Protein AF-A0A381WJT0-F1 (afdb_monomer_lite)

pLDDT: mean 92.37, std 10.4, range [41.66, 97.81]

Sequence (77 aa):
VDAKFKTFGCGSAIASSSLATEWVKGKSVDEAMTIQNTEIVEELSLPPVKIHCSVLAEDAIKAAINDYKNRNQSKTD

Structure (mmCIF, N/CA/C/O backbone):
data_AF-A0A381WJT0-F1
#
_entry.id   AF-A0A381WJT0-F1
#
loop_
_atom_site.group_PDB
_atom_site.id
_atom_site.type_symbol
_atom_site.label_atom_id
_atom_site.label_alt_id
_atom_site.label_comp_id
_atom_site.label_asym_id
_atom_site.label_entity_id
_atom_site.label_seq_id
_atom_site.pdbx_PDB_ins_code
_atom_site.Cartn_x
_atom_site.Cartn_y
_atom_site.Cartn_z
_atom_site.occupancy
_atom_site.B_iso_or_equiv
_atom_site.auth_seq_id
_atom_site.auth_comp_id
_atom_site.auth_asym_id
_atom_site.auth_atom_id
_atom_site.pdbx_PDB_model_num
ATOM 1 N N . VAL A 1 1 ? -14.069 -7.129 8.302 1.00 74.06 1 VAL A N 1
ATOM 2 C CA . VAL A 1 1 ? -13.790 -5.732 7.885 1.00 74.06 1 VAL A CA 1
ATOM 3 C C . VAL A 1 1 ? -13.210 -5.791 6.480 1.00 74.06 1 VAL A C 1
ATOM 5 O O . VAL A 1 1 ? -12.471 -6.730 6.218 1.00 74.06 1 VAL A O 1
ATOM 8 N N . ASP A 1 2 ? -13.606 -4.890 5.580 1.00 90.88 2 ASP A N 1
ATOM 9 C CA . ASP A 1 2 ? -13.244 -4.910 4.151 1.00 90.88 2 ASP A CA 1
ATOM 10 C C . ASP A 1 2 ? -12.432 -3.656 3.782 1.00 90.88 2 ASP A C 1
ATOM 12 O O . ASP A 1 2 ? -12.568 -2.623 4.439 1.00 90.88 2 ASP A O 1
ATOM 16 N N . ALA A 1 3 ? -11.612 -3.745 2.736 1.00 94.94 3 ALA A N 1
ATOM 17 C CA . ALA A 1 3 ? -10.817 -2.642 2.204 1.00 94.94 3 ALA A CA 1
ATOM 18 C C . ALA A 1 3 ? -10.962 -2.598 0.680 1.00 94.94 3 ALA A C 1
ATOM 20 O O . ALA A 1 3 ? -10.972 -3.633 0.010 1.00 94.94 3 ALA A O 1
ATOM 21 N N . LYS A 1 4 ? -11.097 -1.389 0.130 1.00 95.75 4 LYS A N 1
ATOM 22 C CA . LYS A 1 4 ? -11.317 -1.152 -1.301 1.00 95.75 4 LYS A CA 1
ATOM 23 C C . LYS A 1 4 ? -10.431 -0.009 -1.766 1.00 95.75 4 LYS A C 1
ATOM 25 O O . LYS A 1 4 ? -10.250 0.959 -1.034 1.00 95.75 4 LYS A O 1
ATOM 30 N N . PHE A 1 5 ? -9.958 -0.088 -3.004 1.00 96.62 5 PHE A N 1
ATOM 31 C CA . PHE A 1 5 ? -9.183 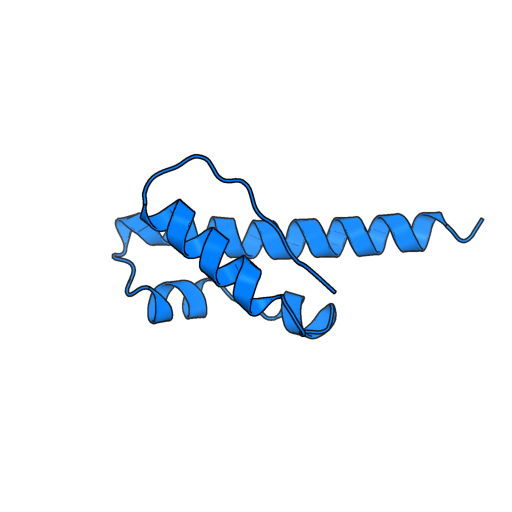0.973 -3.635 1.00 96.62 5 PHE A CA 1
ATOM 32 C C . PHE A 1 5 ? -9.764 1.342 -4.995 1.00 96.62 5 PHE A C 1
ATOM 34 O O . PHE A 1 5 ? -10.460 0.563 -5.647 1.00 96.62 5 PHE A O 1
ATOM 41 N N . LYS A 1 6 ? -9.436 2.552 -5.437 1.00 96.56 6 LYS A N 1
ATOM 42 C CA . LYS A 1 6 ? -9.587 2.989 -6.818 1.00 96.56 6 LYS A CA 1
ATOM 43 C C . LYS A 1 6 ? -8.341 3.783 -7.160 1.00 96.56 6 LYS A C 1
ATOM 45 O O . LYS A 1 6 ? -7.994 4.710 -6.438 1.00 96.56 6 LYS A O 1
ATOM 50 N N . THR A 1 7 ? -7.666 3.409 -8.236 1.00 95.31 7 THR A N 1
ATOM 51 C CA . THR A 1 7 ? -6.412 4.042 -8.643 1.00 95.31 7 THR A CA 1
ATOM 52 C C . THR A 1 7 ? -6.425 4.314 -10.138 1.00 95.31 7 THR A C 1
ATOM 54 O O . THR A 1 7 ? -7.073 3.601 -10.906 1.00 95.31 7 THR A O 1
ATOM 57 N N . PHE A 1 8 ? -5.740 5.379 -10.539 1.00 95.19 8 PHE A N 1
ATOM 58 C CA . PHE A 1 8 ? -5.511 5.739 -11.929 1.00 95.19 8 PHE A CA 1
ATOM 59 C C . PHE A 1 8 ? -4.006 5.882 -12.122 1.00 95.19 8 PHE A C 1
ATOM 61 O O . PHE A 1 8 ? -3.370 6.720 -11.488 1.00 95.19 8 PHE A O 1
ATOM 68 N N . GLY A 1 9 ? -3.429 5.045 -12.976 1.00 93.75 9 GLY A N 1
ATOM 69 C CA . GLY A 1 9 ? -1.990 5.024 -13.183 1.00 93.75 9 GLY A CA 1
ATOM 70 C C . GLY A 1 9 ? -1.537 3.818 -13.990 1.00 93.75 9 GLY A C 1
ATOM 71 O O . GLY A 1 9 ? -2.342 3.067 -14.538 1.00 93.75 9 GLY A O 1
ATOM 72 N N . CYS A 1 10 ? -0.219 3.645 -14.074 1.00 96.25 10 CYS A N 1
ATOM 73 C CA . CYS A 1 10 ? 0.379 2.492 -14.741 1.00 96.25 10 CYS A CA 1
ATOM 74 C C . CYS A 1 10 ? 0.121 1.181 -13.974 1.00 96.25 10 CYS A C 1
ATOM 76 O O . CYS A 1 10 ? -0.243 1.206 -12.799 1.00 96.25 10 CYS A O 1
ATOM 78 N N . GLY A 1 11 ? 0.365 0.032 -14.616 1.00 96.69 11 GLY A N 1
ATOM 79 C CA . GLY A 1 11 ? 0.148 -1.289 -14.008 1.00 96.69 11 GLY A CA 1
ATOM 80 C C . GLY A 1 11 ? 0.827 -1.469 -12.645 1.00 96.69 11 GLY A C 1
ATOM 81 O O . GLY A 1 11 ? 0.229 -2.051 -11.749 1.00 96.69 11 GLY A O 1
ATOM 82 N N . SER A 1 12 ? 2.014 -0.884 -12.443 1.00 96.56 12 SER A N 1
ATOM 83 C CA . SER A 1 12 ? 2.703 -0.890 -11.144 1.00 96.56 12 SER A CA 1
ATOM 84 C C . SER A 1 12 ? 1.905 -0.179 -10.050 1.00 96.56 12 SER A C 1
ATOM 86 O O . SER A 1 12 ? 1.817 -0.692 -8.945 1.00 96.56 12 SER A O 1
ATOM 88 N N . ALA A 1 13 ? 1.266 0.956 -10.355 1.00 95.69 13 ALA A N 1
ATOM 89 C CA . ALA A 1 13 ? 0.416 1.662 -9.395 1.00 95.69 13 ALA A CA 1
ATOM 90 C C . ALA A 1 13 ? -0.834 0.840 -9.051 1.00 95.69 13 ALA A C 1
ATOM 92 O O . ALA A 1 13 ? -1.219 0.762 -7.888 1.00 95.69 13 ALA A O 1
ATOM 93 N N . ILE A 1 14 ? -1.430 0.179 -10.051 1.00 97.81 14 ILE A N 1
ATOM 94 C CA . ILE A 1 14 ? -2.574 -0.720 -9.849 1.00 97.81 14 ILE A CA 1
ATOM 95 C C . ILE A 1 14 ? -2.181 -1.892 -8.945 1.00 97.81 14 ILE A C 1
ATOM 97 O O . ILE A 1 14 ? -2.877 -2.161 -7.968 1.00 97.81 14 ILE A O 1
ATOM 101 N N . ALA A 1 15 ? -1.050 -2.542 -9.230 1.00 97.50 15 ALA A N 1
ATOM 102 C CA . ALA A 1 15 ? -0.540 -3.657 -8.442 1.00 97.50 15 ALA A CA 1
ATOM 103 C C . ALA A 1 15 ? -0.207 -3.239 -7.001 1.00 97.50 15 ALA A C 1
ATOM 105 O O . ALA A 1 15 ? -0.665 -3.894 -6.069 1.00 97.50 15 ALA A O 1
ATOM 106 N N . SER A 1 16 ? 0.503 -2.121 -6.803 1.00 97.50 16 SER A N 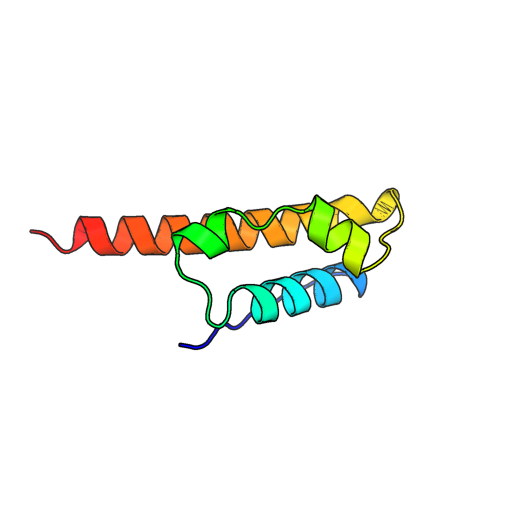1
ATOM 107 C CA . SER A 1 16 ? 0.843 -1.613 -5.467 1.00 97.50 16 SER A CA 1
ATOM 108 C C . SER A 1 16 ? -0.398 -1.274 -4.643 1.00 97.50 16 SER A C 1
ATOM 110 O O . SER A 1 16 ? -0.491 -1.697 -3.495 1.00 97.50 16 SER A O 1
ATOM 112 N N . SER A 1 17 ? -1.384 -0.570 -5.214 1.00 96.88 17 SER A N 1
ATOM 113 C CA . SER A 1 17 ? -2.634 -0.260 -4.504 1.00 96.88 17 SER A CA 1
ATOM 114 C C . SER A 1 17 ? -3.469 -1.511 -4.205 1.00 96.88 17 SER A C 1
ATOM 116 O O . SER A 1 17 ? -4.072 -1.605 -3.135 1.00 96.88 17 SER A O 1
ATOM 118 N N . SER A 1 18 ? -3.497 -2.478 -5.127 1.00 97.38 18 SER A N 1
ATOM 119 C CA . SER A 1 18 ? -4.195 -3.750 -4.919 1.00 97.38 18 SER A CA 1
ATOM 120 C C . SER A 1 18 ? -3.562 -4.553 -3.787 1.00 97.38 18 SER A C 1
ATOM 122 O O . SER A 1 18 ? -4.273 -4.992 -2.888 1.00 97.38 18 SER A O 1
ATOM 124 N N . LEU A 1 19 ? -2.235 -4.702 -3.799 1.00 96.94 19 LEU A N 1
ATOM 125 C CA . LEU A 1 19 ? -1.490 -5.423 -2.769 1.00 96.94 19 LEU A CA 1
ATOM 126 C C . LEU A 1 19 ? -1.666 -4.769 -1.395 1.00 96.94 19 LEU A C 1
ATOM 128 O O . LEU A 1 19 ? -2.034 -5.440 -0.436 1.00 96.94 19 LEU A O 1
ATOM 132 N N . ALA A 1 20 ? -1.498 -3.446 -1.327 1.00 95.88 20 ALA A N 1
ATOM 133 C CA . ALA A 1 20 ? -1.740 -2.658 -0.123 1.00 95.88 20 ALA A CA 1
ATOM 134 C C . ALA A 1 20 ? -3.137 -2.914 0.465 1.00 95.88 20 ALA A C 1
ATOM 136 O O . ALA A 1 20 ? -3.279 -3.091 1.672 1.00 95.88 20 ALA A O 1
ATOM 137 N N . THR A 1 21 ? -4.163 -2.987 -0.389 1.00 96.06 21 THR A N 1
ATOM 138 C CA . THR A 1 21 ? -5.549 -3.249 0.029 1.00 96.06 21 THR A CA 1
ATOM 139 C C . THR A 1 21 ? -5.727 -4.650 0.611 1.00 96.06 21 THR A C 1
ATOM 141 O O . THR A 1 21 ? -6.441 -4.811 1.597 1.00 96.06 21 THR A O 1
ATOM 144 N N . GLU A 1 22 ? -5.088 -5.663 0.029 1.00 95.81 22 GLU A N 1
ATOM 145 C CA . GLU A 1 22 ? -5.121 -7.021 0.581 1.00 95.81 22 GLU A CA 1
ATOM 146 C C . GLU A 1 22 ? -4.365 -7.106 1.911 1.00 95.81 22 GLU A C 1
ATOM 148 O O . GLU A 1 22 ? -4.844 -7.739 2.846 1.00 95.81 22 GLU A O 1
ATOM 153 N N . TRP A 1 23 ? -3.234 -6.409 2.046 1.00 94.75 23 TRP A N 1
ATOM 154 C CA . TRP A 1 23 ? -2.434 -6.425 3.272 1.00 94.75 23 TRP A CA 1
ATOM 155 C C . TRP A 1 23 ? -3.117 -5.759 4.460 1.00 94.75 23 TRP A C 1
ATOM 157 O O . TRP A 1 23 ? -2.954 -6.227 5.584 1.00 94.75 23 TRP A O 1
ATOM 167 N N . VAL A 1 24 ? -3.890 -4.692 4.247 1.00 94.94 24 VAL A N 1
ATOM 168 C CA . VAL A 1 24 ? -4.627 -4.043 5.344 1.00 94.94 24 VAL A CA 1
ATOM 169 C C . VAL A 1 24 ? -5.838 -4.857 5.810 1.00 94.94 24 VAL A C 1
ATOM 171 O O . VAL A 1 24 ? -6.318 -4.653 6.926 1.00 94.94 24 VAL A O 1
ATOM 174 N N . LYS A 1 25 ? -6.356 -5.792 5.000 1.00 93.75 25 LYS A N 1
ATOM 175 C CA . LYS A 1 25 ? -7.490 -6.635 5.404 1.00 93.75 25 LYS A CA 1
ATOM 176 C C . LYS A 1 25 ? -7.070 -7.570 6.535 1.00 93.75 25 LYS A C 1
ATOM 178 O O . LYS A 1 25 ? -6.105 -8.314 6.432 1.00 93.75 25 LYS A O 1
ATOM 183 N N . GLY A 1 26 ? -7.835 -7.549 7.623 1.00 88.94 26 GLY A N 1
ATOM 184 C CA . GLY A 1 26 ? -7.584 -8.398 8.791 1.00 88.94 26 GLY A CA 1
ATOM 185 C C . GLY A 1 26 ? -6.489 -7.890 9.733 1.00 88.94 26 GLY A C 1
ATOM 186 O O . GLY A 1 26 ? -6.366 -8.442 10.822 1.00 88.94 26 GLY A O 1
ATOM 187 N N . LYS A 1 27 ? -5.760 -6.825 9.373 1.00 93.62 27 LYS A N 1
ATOM 188 C CA . LYS A 1 27 ? -4.846 -6.121 10.282 1.00 93.62 27 LYS A CA 1
ATOM 189 C C . LYS A 1 27 ? -5.596 -5.119 11.159 1.00 93.62 27 LYS A C 1
ATOM 191 O O . LYS A 1 27 ? -6.620 -4.554 10.767 1.00 93.62 27 LYS A O 1
ATOM 196 N N . SER A 1 28 ? -5.062 -4.880 12.351 1.00 94.06 28 SER A N 1
ATOM 197 C CA . SER A 1 28 ? -5.450 -3.749 13.190 1.00 94.06 28 SER A CA 1
ATOM 198 C C . SER A 1 28 ? -4.966 -2.418 12.600 1.00 94.06 28 SER A C 1
ATOM 200 O O . SER A 1 28 ? -4.114 -2.374 11.713 1.00 94.06 28 SER A O 1
ATOM 202 N N . VAL A 1 29 ? -5.505 -1.309 13.111 1.00 92.69 29 VAL A N 1
ATOM 203 C CA . VAL A 1 29 ? -5.126 0.048 12.680 1.00 92.69 29 VAL A CA 1
ATOM 204 C C . VAL A 1 29 ? -3.632 0.310 12.888 1.00 92.69 29 VAL A C 1
ATOM 206 O O . VAL A 1 29 ? -3.000 0.936 12.042 1.00 92.69 29 VAL A O 1
ATOM 209 N N . ASP A 1 30 ? -3.065 -0.176 13.990 1.00 92.56 30 ASP A N 1
ATOM 210 C CA . ASP A 1 30 ? -1.656 0.047 14.308 1.00 92.56 30 ASP A CA 1
ATOM 211 C C . ASP A 1 30 ? -0.742 -0.825 13.439 1.00 92.56 30 ASP A C 1
ATOM 213 O O . ASP A 1 30 ? 0.244 -0.321 12.912 1.00 92.56 30 ASP A O 1
ATOM 217 N N . GLU A 1 31 ? -1.112 -2.083 13.179 1.00 94.12 31 GLU A N 1
ATOM 218 C CA . GLU A 1 31 ? -0.385 -2.956 12.241 1.00 94.12 31 GLU A CA 1
ATOM 219 C C . GLU A 1 31 ? -0.472 -2.469 10.790 1.00 94.12 31 GLU A C 1
ATOM 221 O O . GLU A 1 31 ? 0.465 -2.632 10.014 1.00 94.12 31 GLU A O 1
ATOM 226 N N . ALA A 1 32 ? -1.596 -1.876 10.389 1.00 94.31 32 ALA A N 1
ATOM 227 C CA . ALA A 1 32 ? -1.719 -1.286 9.062 1.00 94.31 32 ALA A CA 1
ATOM 228 C C . ALA A 1 32 ? -0.817 -0.046 8.909 1.00 94.31 32 ALA A C 1
ATOM 230 O O . ALA A 1 32 ? -0.332 0.228 7.815 1.00 94.31 32 ALA A O 1
ATOM 231 N N . MET A 1 33 ? -0.539 0.675 10.002 1.00 94.31 33 MET A N 1
ATOM 232 C CA . MET A 1 33 ? 0.345 1.845 10.008 1.00 94.31 33 MET A CA 1
ATOM 233 C C . MET A 1 33 ? 1.828 1.479 9.852 1.00 94.31 33 MET A C 1
ATOM 235 O O . MET A 1 33 ? 2.629 2.335 9.473 1.00 94.31 33 MET A O 1
ATOM 239 N N . THR A 1 34 ? 2.206 0.233 10.153 1.00 95.31 34 THR A N 1
ATOM 240 C CA . THR A 1 34 ? 3.595 -0.231 10.034 1.00 95.31 34 THR A CA 1
ATOM 241 C C . THR A 1 34 ? 3.960 -0.714 8.637 1.00 95.31 34 THR A C 1
ATOM 243 O O . 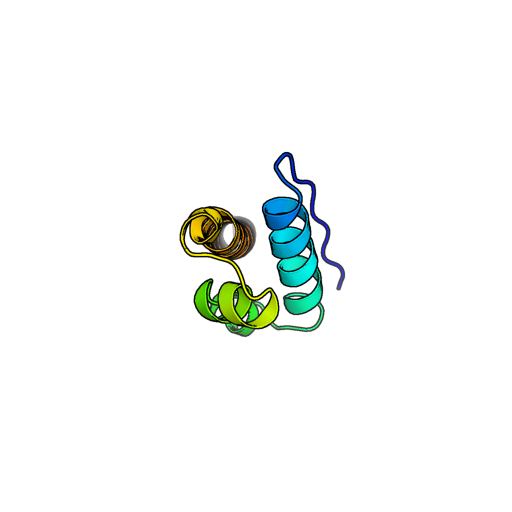THR A 1 34 ? 5.130 -1.009 8.424 1.00 95.31 34 THR A O 1
ATOM 246 N N . ILE A 1 35 ? 3.001 -0.810 7.707 1.00 94.44 35 ILE A N 1
ATOM 247 C CA . ILE A 1 35 ? 3.266 -1.198 6.315 1.00 94.44 35 ILE A CA 1
ATOM 248 C C . ILE A 1 35 ? 4.167 -0.141 5.670 1.00 94.44 35 ILE A C 1
ATOM 250 O O . ILE A 1 35 ? 3.826 1.044 5.678 1.00 94.44 35 ILE A O 1
ATOM 254 N N . GLN A 1 36 ? 5.289 -0.573 5.095 1.00 95.50 36 GLN A N 1
ATOM 255 C CA . GLN A 1 36 ? 6.254 0.309 4.434 1.00 95.50 36 GLN A CA 1
ATOM 256 C C . GLN A 1 36 ? 6.289 0.087 2.923 1.00 95.50 36 GLN A C 1
ATOM 258 O O . GLN A 1 36 ? 6.049 -1.010 2.411 1.00 95.50 36 GLN A O 1
ATOM 263 N N . ASN A 1 37 ? 6.648 1.132 2.177 1.00 95.75 37 ASN A N 1
ATOM 264 C CA . ASN A 1 37 ? 6.815 1.042 0.735 1.00 95.75 37 ASN A CA 1
ATOM 265 C C . ASN A 1 37 ? 7.915 0.051 0.334 1.00 95.75 37 ASN A C 1
ATOM 267 O O . ASN A 1 37 ? 7.825 -0.519 -0.749 1.00 95.75 37 ASN A O 1
ATOM 271 N N . THR A 1 38 ? 8.943 -0.136 1.163 1.00 96.00 38 THR A N 1
ATOM 272 C CA . THR A 1 38 ? 10.053 -1.070 0.925 1.00 96.00 38 THR A CA 1
ATOM 273 C C . THR A 1 38 ? 9.552 -2.502 0.780 1.00 96.00 38 THR A C 1
ATOM 275 O O . THR A 1 38 ? 9.891 -3.157 -0.202 1.00 96.00 38 THR A O 1
ATOM 278 N N . GLU A 1 39 ? 8.646 -2.936 1.656 1.00 96.44 39 GLU A N 1
ATOM 279 C CA . GLU A 1 39 ? 8.012 -4.259 1.594 1.00 96.44 39 GLU A CA 1
ATOM 280 C C . GLU A 1 39 ? 7.216 -4.435 0.287 1.00 96.44 39 GLU A C 1
ATOM 282 O O . GLU A 1 39 ? 7.276 -5.478 -0.358 1.00 96.44 39 GLU A O 1
ATOM 287 N N . ILE A 1 40 ? 6.518 -3.385 -0.166 1.00 95.94 40 ILE A N 1
ATOM 288 C CA . ILE A 1 40 ? 5.771 -3.395 -1.437 1.00 95.94 40 ILE A CA 1
ATOM 289 C C . ILE A 1 40 ? 6.722 -3.435 -2.648 1.00 95.94 40 ILE A C 1
ATOM 291 O O . ILE A 1 40 ? 6.408 -4.067 -3.659 1.00 95.94 40 ILE 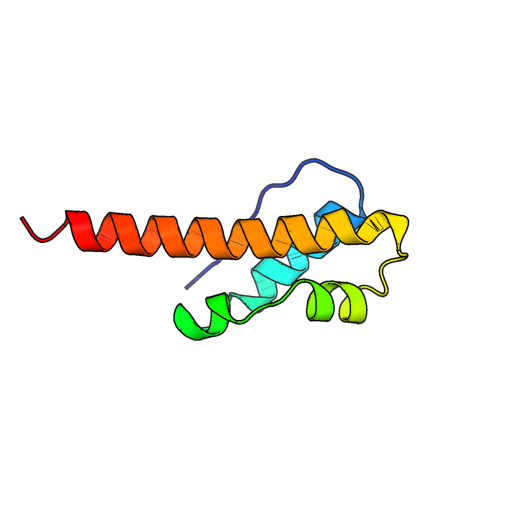A O 1
ATOM 295 N N . VAL A 1 41 ? 7.866 -2.740 -2.583 1.00 96.88 41 VAL A N 1
ATOM 296 C CA . VAL A 1 41 ? 8.892 -2.761 -3.645 1.00 96.88 41 VAL A CA 1
ATOM 297 C C . VAL A 1 41 ? 9.476 -4.154 -3.791 1.00 96.88 41 VAL A C 1
ATOM 299 O O . VAL A 1 41 ? 9.639 -4.606 -4.924 1.00 96.88 41 VAL A O 1
ATOM 302 N N . GLU A 1 42 ? 9.779 -4.810 -2.673 1.00 96.75 42 GLU A N 1
ATOM 303 C CA . GLU A 1 42 ? 10.335 -6.160 -2.643 1.00 96.75 42 GLU A CA 1
ATOM 304 C C . GLU A 1 42 ? 9.329 -7.181 -3.181 1.00 96.75 42 GLU A C 1
ATOM 306 O O . GLU A 1 42 ? 9.644 -7.897 -4.133 1.00 96.75 42 GLU A O 1
ATOM 311 N N . GLU A 1 43 ? 8.092 -7.164 -2.674 1.00 96.69 43 GLU A N 1
ATOM 312 C CA . GLU A 1 43 ? 7.039 -8.102 -3.085 1.00 96.69 43 GLU A CA 1
ATOM 313 C C . GLU A 1 43 ? 6.724 -8.002 -4.586 1.00 96.69 43 GLU A C 1
ATOM 315 O O . GLU A 1 43 ? 6.557 -9.007 -5.275 1.00 96.69 43 GLU A O 1
ATOM 320 N N . LEU A 1 44 ? 6.679 -6.781 -5.130 1.00 96.00 44 LEU A N 1
ATOM 321 C CA . LEU A 1 44 ? 6.378 -6.550 -6.546 1.00 96.00 44 LEU A CA 1
ATOM 322 C C . LEU A 1 44 ? 7.627 -6.465 -7.433 1.00 96.00 44 LEU A C 1
ATOM 324 O O . LEU A 1 44 ? 7.495 -6.214 -8.634 1.00 96.00 44 LEU A O 1
ATOM 328 N N . SER A 1 45 ? 8.825 -6.644 -6.862 1.00 96.50 45 SER A N 1
ATOM 329 C CA . SER A 1 45 ? 10.115 -6.511 -7.553 1.00 96.50 45 SER A CA 1
ATOM 330 C C . SER A 1 45 ? 10.192 -5.243 -8.419 1.00 96.50 45 SER A C 1
ATOM 332 O O . SER A 1 45 ? 10.554 -5.281 -9.601 1.00 96.50 45 SER A O 1
ATOM 334 N N . LEU A 1 46 ? 9.783 -4.100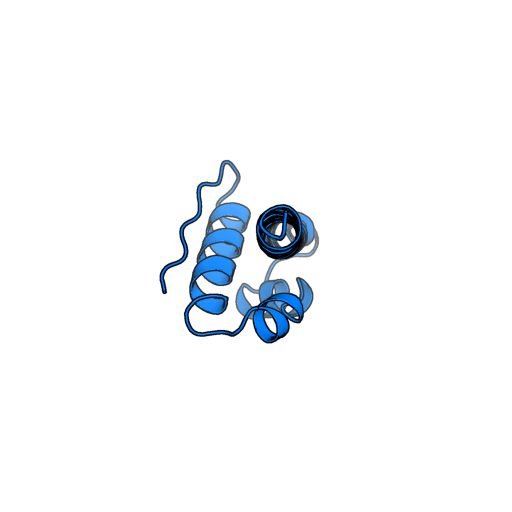 -7.854 1.00 94.62 46 LEU A N 1
ATOM 335 C CA . LEU A 1 46 ? 9.660 -2.862 -8.622 1.00 94.62 46 LEU A CA 1
ATOM 336 C C . LEU A 1 46 ? 11.041 -2.332 -9.035 1.00 94.62 46 LEU A C 1
ATOM 338 O O . LEU A 1 46 ? 11.925 -2.179 -8.190 1.00 94.62 46 LEU A O 1
ATOM 342 N N . PRO A 1 47 ? 11.235 -1.951 -10.312 1.00 95.38 47 PRO A N 1
ATOM 343 C CA . PRO A 1 47 ? 12.461 -1.284 -10.720 1.00 95.38 47 PRO A CA 1
ATOM 344 C C . PRO A 1 47 ? 12.551 0.111 -10.072 1.00 95.38 47 PRO A C 1
ATOM 346 O O . PRO A 1 47 ? 11.511 0.723 -9.798 1.00 95.38 47 PRO A O 1
ATOM 349 N N . PRO A 1 48 ? 13.760 0.690 -9.923 1.00 94.94 48 PRO A N 1
ATOM 350 C CA . PRO A 1 48 ? 13.957 1.977 -9.246 1.00 94.94 48 PRO A CA 1
ATOM 351 C C . PRO A 1 48 ? 13.045 3.109 -9.742 1.00 94.94 48 PRO A C 1
ATOM 353 O O . PRO A 1 48 ? 12.524 3.900 -8.960 1.00 94.94 48 PRO A O 1
ATOM 356 N N . VAL A 1 49 ? 12.758 3.143 -11.046 1.00 96.12 49 VAL A N 1
ATOM 357 C CA . VAL A 1 49 ? 11.904 4.168 -11.674 1.00 96.12 49 VAL A CA 1
ATOM 358 C C . VAL A 1 49 ? 10.421 4.079 -11.270 1.00 96.12 49 VAL A C 1
ATOM 360 O O . VAL A 1 49 ? 9.658 5.021 -11.495 1.00 96.12 49 VAL A O 1
ATOM 363 N N . LYS A 1 50 ? 9.983 2.956 -10.685 1.00 94.94 50 LYS A N 1
ATOM 364 C CA . LYS A 1 50 ? 8.596 2.704 -10.257 1.00 94.94 50 LYS A CA 1
ATOM 365 C C . LYS A 1 50 ? 8.401 2.693 -8.741 1.00 94.94 50 LYS A C 1
ATOM 367 O O . LYS A 1 50 ? 7.266 2.523 -8.310 1.00 94.94 50 LYS A O 1
ATOM 372 N N . ILE A 1 51 ? 9.432 2.980 -7.943 1.00 96.00 51 ILE A N 1
ATOM 373 C CA . ILE A 1 51 ? 9.320 3.075 -6.473 1.00 96.00 51 ILE A CA 1
ATOM 374 C C . ILE A 1 51 ? 8.261 4.106 -6.042 1.00 96.00 51 ILE A C 1
ATOM 376 O O . ILE A 1 51 ? 7.583 3.921 -5.041 1.00 96.00 51 ILE A O 1
ATOM 380 N N . HIS A 1 52 ? 8.014 5.155 -6.829 1.00 96.00 52 HIS A N 1
ATOM 381 C CA . HIS A 1 52 ? 6.945 6.113 -6.517 1.00 96.00 52 HIS A CA 1
ATOM 382 C C . HIS A 1 52 ? 5.550 5.461 -6.395 1.00 96.00 52 HIS A C 1
ATOM 384 O O . HIS A 1 52 ? 4.695 5.982 -5.686 1.00 96.00 52 HIS A O 1
ATOM 390 N N . CYS A 1 53 ? 5.308 4.326 -7.065 1.00 95.56 53 CYS A N 1
ATOM 391 C CA . CYS A 1 53 ? 4.046 3.589 -6.974 1.00 95.56 53 CYS A CA 1
ATOM 392 C C . CYS A 1 53 ? 3.858 2.924 -5.601 1.00 95.56 53 CYS A C 1
ATOM 394 O O . CYS A 1 53 ? 2.728 2.858 -5.120 1.00 95.56 53 CYS A O 1
ATOM 396 N N . SER A 1 54 ? 4.939 2.460 -4.964 1.00 96.44 54 SER A N 1
ATOM 397 C CA . SER A 1 54 ? 4.876 1.889 -3.614 1.00 96.44 54 SER A CA 1
ATOM 398 C C . SER A 1 54 ? 4.767 2.973 -2.547 1.00 96.44 54 SER A C 1
ATOM 400 O O . SER A 1 54 ? 3.966 2.825 -1.631 1.00 96.44 54 SER A O 1
ATOM 402 N N . VAL A 1 55 ? 5.493 4.087 -2.708 1.00 97.00 55 VAL A N 1
ATOM 403 C CA . VAL A 1 55 ? 5.384 5.257 -1.816 1.00 97.00 55 VAL A CA 1
ATOM 404 C C . VAL A 1 55 ? 3.948 5.780 -1.805 1.00 97.00 55 VA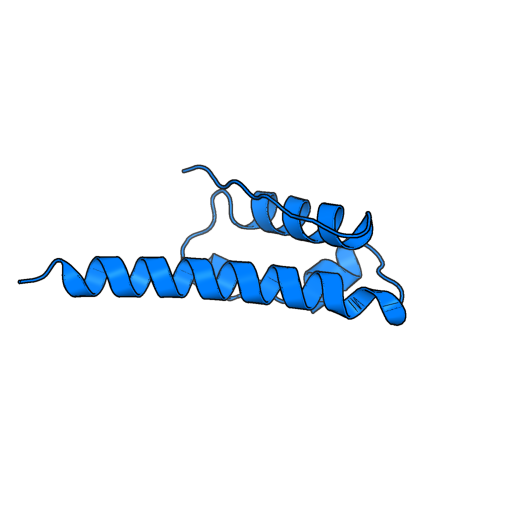L A C 1
ATOM 406 O O . VAL A 1 55 ? 3.363 5.957 -0.744 1.00 97.00 55 VAL A O 1
ATOM 409 N N . LEU A 1 56 ? 3.330 5.919 -2.983 1.00 96.25 56 LEU A N 1
ATOM 410 C CA . LEU A 1 56 ? 1.934 6.343 -3.089 1.00 96.25 56 LEU A CA 1
ATOM 411 C C . LEU A 1 56 ? 0.967 5.383 -2.373 1.00 96.25 56 LEU A C 1
ATOM 413 O O . LEU A 1 56 ? -0.022 5.828 -1.792 1.00 96.25 56 LEU A O 1
ATOM 417 N N . ALA A 1 57 ? 1.223 4.073 -2.426 1.00 96.69 57 ALA A N 1
ATOM 418 C CA . ALA A 1 57 ? 0.389 3.083 -1.752 1.00 96.69 57 ALA A CA 1
ATOM 419 C C . ALA A 1 57 ? 0.521 3.162 -0.219 1.00 96.69 57 ALA A C 1
ATOM 421 O O . ALA A 1 57 ? -0.492 3.114 0.477 1.00 96.69 57 ALA A O 1
ATOM 422 N N . GLU A 1 58 ? 1.738 3.345 0.300 1.00 96.81 58 GLU A N 1
ATOM 423 C CA . GLU A 1 58 ? 1.991 3.571 1.729 1.00 96.81 58 GLU A CA 1
ATOM 424 C C . GLU A 1 58 ? 1.317 4.860 2.226 1.00 96.81 58 GLU A C 1
ATOM 426 O O . GLU A 1 58 ? 0.585 4.844 3.220 1.00 96.81 58 GLU A O 1
ATOM 431 N N . ASP A 1 59 ? 1.504 5.966 1.502 1.00 96.69 59 ASP A N 1
ATOM 432 C CA . ASP A 1 59 ? 0.902 7.256 1.842 1.00 96.69 59 ASP A CA 1
ATOM 433 C C . ASP A 1 59 ? -0.629 7.171 1.867 1.00 96.69 59 ASP A C 1
ATOM 435 O O . ASP A 1 59 ? -1.272 7.735 2.756 1.00 96.69 59 ASP A O 1
ATOM 439 N N . ALA A 1 60 ? -1.228 6.418 0.938 1.00 96.56 60 ALA A N 1
ATOM 440 C CA . ALA A 1 60 ? -2.670 6.194 0.905 1.00 96.56 60 ALA A CA 1
ATOM 441 C C . ALA A 1 60 ? -3.177 5.436 2.145 1.00 96.56 60 ALA A C 1
ATOM 443 O O . ALA A 1 60 ? -4.209 5.817 2.706 1.00 96.56 60 ALA A O 1
ATOM 444 N N . ILE A 1 61 ? -2.455 4.405 2.607 1.00 95.50 61 ILE A N 1
ATOM 445 C CA . ILE A 1 61 ? -2.797 3.676 3.840 1.00 95.50 61 ILE A CA 1
ATOM 446 C C . ILE A 1 61 ? -2.744 4.627 5.040 1.00 95.50 61 ILE A C 1
ATOM 448 O O . ILE A 1 61 ? -3.709 4.728 5.802 1.00 95.50 61 ILE A O 1
ATOM 452 N N . LYS A 1 62 ? -1.641 5.369 5.184 1.00 95.69 62 LYS A N 1
ATOM 453 C CA . LYS A 1 62 ? -1.440 6.310 6.295 1.00 95.69 62 LYS A CA 1
ATOM 454 C C . LYS A 1 62 ? -2.501 7.405 6.309 1.00 95.69 62 LYS A C 1
ATOM 456 O O . LYS A 1 62 ? -3.054 7.712 7.365 1.00 95.69 62 LYS A O 1
ATOM 461 N N . ALA A 1 63 ? -2.829 7.966 5.147 1.00 96.44 63 ALA A N 1
ATOM 462 C CA . ALA A 1 63 ? -3.873 8.974 5.015 1.00 96.44 63 ALA A CA 1
ATOM 463 C C . ALA A 1 63 ? -5.252 8.429 5.421 1.00 96.44 63 ALA A C 1
ATOM 465 O O . ALA A 1 63 ? -5.965 9.089 6.177 1.00 96.44 63 ALA A O 1
ATOM 466 N N . ALA A 1 64 ? -5.607 7.215 4.986 1.00 95.38 64 ALA A N 1
ATOM 467 C CA . ALA A 1 64 ? -6.873 6.579 5.351 1.00 95.38 64 ALA A CA 1
ATOM 468 C C . ALA A 1 64 ? -6.972 6.301 6.863 1.00 95.38 64 ALA A C 1
ATOM 470 O O . ALA A 1 64 ? -8.009 6.557 7.477 1.00 95.38 64 ALA A O 1
ATOM 471 N N . ILE A 1 65 ? -5.886 5.827 7.482 1.00 93.88 65 ILE A N 1
ATOM 472 C CA . ILE A 1 65 ? -5.815 5.597 8.932 1.00 93.88 65 ILE A CA 1
ATOM 473 C C . ILE A 1 65 ? -5.937 6.914 9.706 1.00 93.88 65 ILE A C 1
ATOM 475 O O . ILE A 1 65 ? -6.675 6.984 10.690 1.00 93.88 65 ILE A O 1
ATOM 479 N N . ASN A 1 66 ? -5.241 7.963 9.266 1.00 94.62 66 ASN A N 1
ATOM 480 C CA . ASN A 1 66 ? -5.306 9.276 9.905 1.00 94.62 66 ASN A CA 1
ATOM 481 C C . ASN A 1 66 ? -6.715 9.880 9.811 1.00 94.62 66 ASN A C 1
ATOM 483 O O . ASN A 1 66 ? -7.228 10.372 10.814 1.00 94.62 66 ASN A O 1
ATOM 487 N N . ASP A 1 67 ? -7.377 9.785 8.654 1.00 95.25 67 ASP A N 1
ATOM 488 C CA . ASP A 1 67 ? -8.776 10.206 8.495 1.00 95.25 67 ASP A CA 1
ATOM 489 C C . ASP A 1 67 ? -9.712 9.422 9.432 1.00 95.25 67 ASP A C 1
ATOM 491 O O . ASP A 1 67 ? -10.530 10.018 10.134 1.00 95.25 67 ASP A O 1
ATOM 495 N N . TYR A 1 68 ? -9.540 8.100 9.537 1.00 92.75 68 TYR A N 1
ATOM 496 C CA . TYR A 1 68 ? -10.295 7.275 10.485 1.00 92.75 68 TYR A CA 1
ATOM 497 C C . TYR A 1 68 ? -10.097 7.722 11.944 1.00 92.75 68 TYR A C 1
ATOM 499 O O . TYR A 1 68 ? -11.073 7.876 12.682 1.00 92.75 68 TYR A O 1
ATOM 507 N N . LYS A 1 69 ? -8.849 7.982 12.361 1.00 91.06 69 LYS A N 1
ATOM 508 C CA . LYS A 1 69 ? -8.528 8.476 13.712 1.00 91.06 69 LYS A CA 1
ATOM 509 C C . LYS A 1 69 ? -9.182 9.839 13.979 1.00 91.06 69 LYS A C 1
ATOM 511 O O . LYS A 1 69 ? -9.831 10.004 15.011 1.00 91.06 69 LYS A O 1
ATOM 516 N N . ASN A 1 70 ? -9.103 10.769 13.028 1.00 92.88 70 ASN A N 1
ATOM 517 C CA . ASN A 1 70 ? -9.684 12.111 13.148 1.00 92.88 70 ASN A CA 1
ATOM 518 C C . ASN A 1 70 ? -11.220 12.086 13.257 1.00 92.88 70 ASN A C 1
ATOM 520 O O . ASN A 1 70 ? -11.809 12.803 14.072 1.00 92.88 70 ASN A O 1
ATOM 524 N N . ARG A 1 71 ? -11.892 11.232 12.475 1.00 91.19 71 ARG A N 1
ATOM 525 C CA . ARG A 1 71 ? -13.358 11.064 12.527 1.00 91.19 71 ARG A CA 1
ATOM 526 C C . ARG A 1 71 ? -13.857 10.443 13.828 1.00 91.19 71 ARG A C 1
ATOM 528 O O . ARG A 1 71 ? -14.999 10.675 14.212 1.00 91.19 71 ARG A O 1
ATOM 535 N N . ASN A 1 72 ? -13.027 9.641 14.489 1.00 85.50 72 ASN A N 1
ATOM 536 C CA . ASN A 1 72 ? -13.383 9.035 15.769 1.00 85.50 72 ASN A CA 1
ATOM 537 C C . ASN A 1 72 ? -13.115 9.971 16.952 1.00 85.50 72 ASN A C 1
ATOM 539 O O . ASN A 1 72 ? -13.860 9.927 17.923 1.00 85.50 72 ASN A O 1
ATOM 543 N N . GLN A 1 73 ? -12.114 10.851 16.864 1.00 76.44 73 GLN A N 1
ATOM 544 C CA . GLN A 1 73 ? -11.879 11.881 17.885 1.00 76.44 73 GLN A CA 1
ATOM 545 C C . GLN A 1 73 ? -12.993 12.940 17.905 1.00 76.44 73 GLN A C 1
ATOM 547 O O . GLN A 1 73 ? -13.451 13.324 18.975 1.00 76.44 73 GLN A O 1
ATOM 552 N N . SER A 1 74 ? -13.497 13.338 16.734 1.00 60.72 74 SER A N 1
ATOM 553 C CA . SER A 1 74 ? -14.571 14.337 16.574 1.00 60.72 74 SER A CA 1
ATOM 554 C C . SER A 1 74 ? -15.987 13.859 16.946 1.00 60.72 74 SER A C 1
ATOM 556 O O . SER A 1 74 ? -16.931 14.635 16.855 1.00 60.72 74 SER A O 1
ATOM 558 N N . LYS A 1 75 ? -16.162 12.600 17.369 1.00 53.88 75 LYS A N 1
ATOM 559 C CA . LYS A 1 75 ? -17.450 12.033 17.823 1.00 53.88 75 LYS A CA 1
ATOM 560 C C . LYS A 1 75 ? -17.617 11.997 19.350 1.00 53.88 75 LYS A C 1
ATOM 562 O O . LYS A 1 75 ? -18.520 11.320 19.833 1.00 53.88 75 LYS A O 1
ATOM 567 N N . THR A 1 76 ? -16.744 12.673 20.096 1.00 49.47 76 THR A N 1
ATOM 568 C CA . THR A 1 76 ? -16.741 12.652 21.574 1.00 49.47 76 THR A CA 1
ATOM 569 C C . THR A 1 76 ? -17.397 13.895 22.200 1.00 49.47 76 THR A C 1
ATOM 571 O O . THR A 1 76 ? -17.306 14.068 23.411 1.00 49.47 76 THR A O 1
ATOM 574 N N . ASP A 1 77 ? -18.093 14.717 21.411 1.00 41.66 77 ASP A N 1
ATOM 575 C CA . ASP A 1 77 ? -18.887 15.858 21.898 1.00 41.66 77 ASP A CA 1
ATOM 576 C C . ASP A 1 77 ? -20.394 15.546 21.914 1.00 41.66 77 ASP A C 1
ATOM 578 O O . ASP A 1 77 ? -20.899 14.993 20.905 1.00 41.66 77 ASP A O 1
#

Organism: NCBI:txid408172

Radius of gyration: 13.34 Å; chains: 1; bounding box: 33×24×37 Å

InterPro domains:
  IPR002871 NIF system FeS cluster assembly, NifU, N-terminal [PF01592] (1-73)
  IPR002871 NIF system FeS cluster assembly, NifU, N-terminal [PTHR10093] (1-75)
  IPR002871 NIF system FeS cluster assembly, NifU, N-terminal [cd06664] (1-64)

Secondary structure (DSSP, 8-state):
--------S-HHHHHHHHHHHHHHTT--HHHHHT--HHHHHHHTT--GGGHHHHHHHHHHHHHHHHHHHHHHHTT--

Foldseek 3Di:
DAFDDDDDDDPLLVQLLVVLRVVPPPDDLVVNLPDALVVSCVVVVPDPVSSVSSVVNNVVSVVVSVVVVVVVVVVPD